Protein AF-A0AA87Z4G4-F1 (afdb_monomer)

Mean predicted aligned error: 20.08 Å

Solvent-accessible surface area (backbone atoms only — not comparable to full-atom values): 5840 Å² total; per-residue (Å²): 135,85,80,82,86,79,51,70,68,58,56,52,52,53,59,63,52,66,76,70,76,77,76,84,78,92,80,84,84,81,80,83,84,75,92,67,76,101,61,82,55,77,88,75,55,83,80,82,77,77,78,81,78,74,78,76,93,66,85,85,73,89,50,63,49,101,84,68,47,79,56,78,81,74,82,87,128

Structure (mmCIF, N/CA/C/O backbone):
data_AF-A0AA87Z4G4-F1
#
_entry.id   AF-A0AA87Z4G4-F1
#
loop_
_atom_site.group_PDB
_atom_site.id
_atom_site.type_symbol
_atom_site.label_atom_id
_atom_site.label_alt_id
_atom_site.label_comp_id
_atom_site.label_asym_id
_atom_site.label_entity_id
_atom_site.label_seq_id
_atom_site.pdbx_PDB_ins_code
_atom_site.Cartn_x
_atom_site.Cartn_y
_atom_site.Cartn_z
_atom_site.occupancy
_atom_site.B_iso_or_equiv
_atom_site.auth_seq_id
_atom_site.auth_comp_id
_atom_site.auth_asym_id
_atom_site.auth_atom_id
_atom_site.pdbx_PDB_model_num
ATOM 1 N N . MET A 1 1 ? 20.250 9.915 -75.794 1.00 44.44 1 MET A N 1
ATOM 2 C CA . MET A 1 1 ? 19.452 9.368 -74.674 1.00 44.44 1 MET A CA 1
ATOM 3 C C . MET A 1 1 ? 19.091 10.558 -73.807 1.00 44.44 1 MET A C 1
ATOM 5 O O . MET A 1 1 ? 19.974 11.105 -73.164 1.00 44.44 1 MET A O 1
ATOM 9 N N . ASN A 1 2 ? 17.857 11.048 -73.899 1.00 45.09 2 ASN A N 1
ATOM 10 C CA . ASN A 1 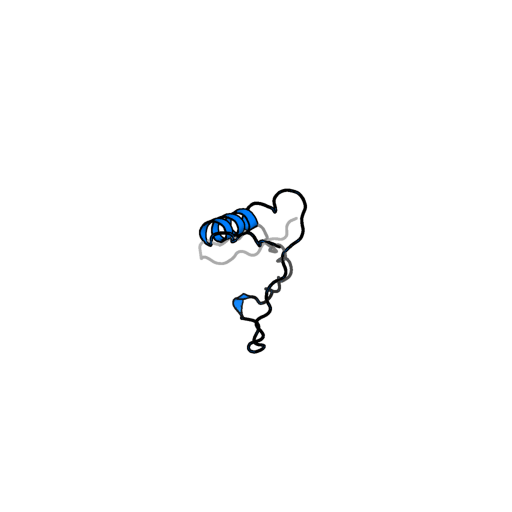2 ? 17.458 12.287 -73.231 1.00 45.09 2 ASN A CA 1
ATOM 11 C C . ASN A 1 2 ? 16.819 11.903 -71.892 1.00 45.09 2 ASN A C 1
ATOM 13 O O . ASN A 1 2 ? 15.739 11.317 -71.882 1.00 45.09 2 ASN A O 1
ATOM 17 N N . GLY A 1 3 ? 17.516 12.153 -70.783 1.00 54.84 3 GLY A N 1
ATOM 18 C CA . GLY A 1 3 ? 16.994 11.899 -69.440 1.00 54.84 3 GLY A CA 1
ATOM 19 C C . GLY A 1 3 ? 15.927 12.929 -69.081 1.00 54.84 3 GLY A C 1
ATOM 20 O O . GLY A 1 3 ? 16.172 14.131 -69.174 1.00 54.84 3 GLY A O 1
ATOM 21 N N . ALA A 1 4 ? 14.735 12.472 -68.700 1.00 68.81 4 ALA A N 1
ATOM 22 C CA . ALA A 1 4 ? 13.680 13.357 -68.223 1.00 68.81 4 ALA A CA 1
ATOM 23 C C . ALA A 1 4 ? 14.075 13.964 -66.864 1.00 68.81 4 ALA A C 1
ATOM 25 O O . ALA A 1 4 ? 14.353 13.242 -65.908 1.00 68.81 4 ALA A O 1
ATOM 26 N N . SER A 1 5 ? 14.093 15.296 -66.785 1.00 73.94 5 SER A N 1
ATOM 27 C CA . SER A 1 5 ? 14.279 16.054 -65.544 1.00 73.94 5 SER A CA 1
ATOM 28 C C . SER A 1 5 ? 12.963 16.061 -64.761 1.00 73.94 5 SER A C 1
ATOM 30 O O . SER A 1 5 ? 12.001 16.721 -65.155 1.00 73.94 5 SER A O 1
ATOM 32 N N . ILE A 1 6 ? 12.893 15.281 -63.683 1.00 72.69 6 ILE A N 1
ATOM 33 C CA . ILE A 1 6 ? 11.757 15.292 -62.753 1.00 72.69 6 ILE A CA 1
ATOM 34 C C . ILE A 1 6 ? 11.877 16.484 -61.802 1.00 72.69 6 ILE A C 1
ATOM 36 O O . ILE A 1 6 ? 12.932 16.736 -61.224 1.00 72.69 6 ILE A O 1
ATOM 40 N N . SER A 1 7 ? 10.790 17.239 -61.643 1.00 76.00 7 SER A N 1
ATOM 41 C CA . SER A 1 7 ? 10.794 18.445 -60.817 1.00 76.00 7 SER A CA 1
ATOM 42 C C . SER A 1 7 ? 10.833 18.110 -59.322 1.00 76.00 7 SER A C 1
ATOM 44 O O . SER A 1 7 ? 10.253 17.125 -58.862 1.00 76.00 7 SER A O 1
ATOM 46 N N . THR A 1 8 ? 11.463 18.976 -58.528 1.00 71.25 8 THR A N 1
ATOM 47 C CA . THR A 1 8 ? 11.545 18.836 -57.063 1.00 71.25 8 THR A CA 1
ATOM 48 C C . THR A 1 8 ? 10.166 18.746 -56.402 1.00 71.25 8 THR A C 1
ATOM 50 O O . THR A 1 8 ? 9.989 18.022 -55.425 1.00 71.25 8 THR A O 1
ATOM 53 N N . GLY A 1 9 ? 9.157 19.424 -56.962 1.00 70.88 9 GLY A N 1
ATOM 54 C CA . GLY A 1 9 ? 7.770 19.320 -56.500 1.00 70.88 9 GLY A CA 1
ATOM 55 C C . GLY A 1 9 ? 7.189 17.915 -56.685 1.00 70.88 9 GLY A C 1
ATOM 56 O O . GLY A 1 9 ? 6.552 17.398 -55.769 1.00 70.88 9 GLY A O 1
ATOM 57 N N . ALA A 1 10 ? 7.476 17.263 -57.819 1.00 71.44 10 ALA A N 1
ATOM 58 C CA . ALA A 1 10 ? 7.060 15.884 -58.071 1.00 71.44 10 ALA A CA 1
ATOM 59 C C . ALA A 1 10 ? 7.745 14.901 -57.106 1.00 71.44 10 ALA A C 1
ATOM 61 O O . ALA A 1 10 ? 7.084 14.026 -56.549 1.00 71.44 10 ALA A O 1
ATOM 62 N N . LEU A 1 11 ? 9.038 15.098 -56.826 1.00 69.56 11 LEU A N 1
ATOM 63 C CA . LEU A 1 11 ? 9.772 14.316 -55.822 1.00 69.56 11 LEU A CA 1
ATOM 64 C C . LEU A 1 11 ? 9.172 14.468 -54.412 1.00 69.56 11 LEU A C 1
ATOM 66 O O . LEU A 1 11 ? 9.046 13.488 -53.677 1.00 69.56 11 LEU A O 1
ATOM 70 N N . SER A 1 12 ? 8.743 15.679 -54.050 1.00 67.38 12 SER A N 1
ATOM 71 C CA . SER A 1 12 ? 8.130 15.961 -52.746 1.00 67.38 12 SER A CA 1
ATOM 72 C C . SER A 1 12 ? 6.756 15.291 -52.588 1.00 67.38 12 SER A C 1
ATOM 74 O O . SER A 1 12 ? 6.452 14.707 -51.546 1.00 67.38 12 SER A O 1
ATOM 76 N N . MET A 1 13 ? 5.943 15.278 -53.653 1.00 69.44 13 MET A N 1
ATOM 77 C CA . MET A 1 13 ? 4.649 14.584 -53.658 1.00 69.44 13 MET A CA 1
ATOM 78 C C . MET A 1 13 ? 4.808 13.059 -53.558 1.00 69.44 13 MET A C 1
ATOM 80 O O . MET A 1 13 ? 4.061 12.423 -52.817 1.00 69.44 13 MET A O 1
ATOM 84 N N . VAL A 1 14 ? 5.819 12.472 -54.212 1.00 67.88 14 VAL A N 1
ATOM 85 C CA . VAL A 1 14 ? 6.144 11.037 -54.078 1.00 67.88 14 VAL A CA 1
ATOM 86 C C . VAL A 1 14 ? 6.521 10.686 -52.635 1.00 67.88 14 VAL A C 1
ATOM 88 O O . VAL A 1 14 ? 6.060 9.672 -52.108 1.00 67.88 14 VAL A O 1
ATOM 91 N N . LYS A 1 15 ? 7.277 11.550 -51.943 1.00 65.38 15 LYS A N 1
ATOM 92 C CA . LYS A 1 15 ? 7.637 11.316 -50.537 1.00 65.38 15 LYS A CA 1
ATOM 93 C C . LYS A 1 15 ? 6.429 11.368 -49.597 1.00 65.38 15 LYS A C 1
ATOM 95 O O . LYS A 1 15 ? 6.395 10.596 -48.648 1.00 65.38 15 LYS A O 1
ATOM 100 N N . MET A 1 16 ? 5.414 12.184 -49.890 1.00 63.84 16 MET A N 1
ATOM 101 C CA . MET A 1 16 ? 4.145 12.227 -49.140 1.00 63.84 16 MET A CA 1
ATOM 102 C C . MET A 1 16 ? 3.247 11.004 -49.406 1.00 63.84 16 MET A C 1
ATOM 104 O O . MET A 1 16 ? 2.461 10.612 -48.544 1.00 63.84 16 MET A O 1
ATOM 108 N N . MET A 1 17 ? 3.380 10.358 -50.571 1.00 58.78 17 MET A N 1
ATOM 109 C CA . MET A 1 17 ? 2.686 9.097 -50.880 1.00 58.78 17 MET A CA 1
ATOM 110 C C . MET A 1 17 ? 3.354 7.871 -50.245 1.00 58.78 17 MET A C 1
ATOM 112 O O . MET A 1 17 ? 2.690 6.855 -50.039 1.00 58.78 17 MET A O 1
ATOM 116 N N . SER A 1 18 ? 4.626 7.989 -49.850 1.00 57.16 18 SER A N 1
ATOM 117 C CA . SER A 1 18 ? 5.384 6.924 -49.182 1.00 57.16 18 SER A CA 1
ATOM 118 C C . SER A 1 18 ? 4.884 6.587 -47.770 1.00 57.16 18 SER A C 1
ATOM 120 O O . SER A 1 18 ? 5.217 5.523 -47.266 1.00 57.16 18 SER A O 1
ATO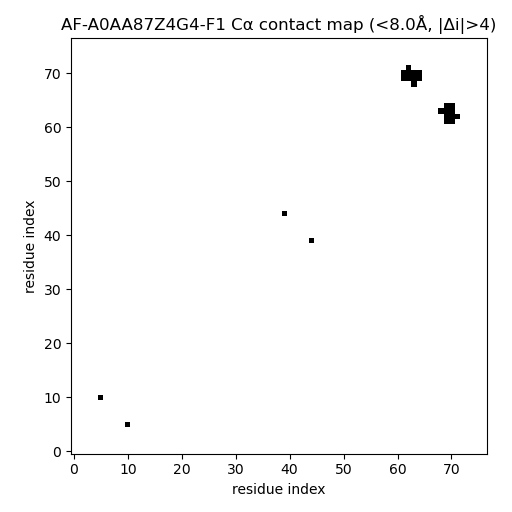M 122 N N . TRP A 1 19 ? 4.071 7.444 -47.140 1.00 53.91 19 TRP A N 1
ATOM 123 C CA . TRP A 1 19 ? 3.525 7.210 -45.791 1.00 53.91 19 TRP A CA 1
ATOM 124 C C . TRP A 1 19 ? 2.089 6.657 -45.803 1.00 53.91 19 TRP A C 1
ATOM 126 O O . TRP A 1 19 ? 1.564 6.286 -44.760 1.00 53.91 19 TRP A O 1
ATOM 136 N N . ARG A 1 20 ? 1.427 6.587 -46.972 1.00 52.22 20 ARG A N 1
ATOM 137 C CA . ARG A 1 20 ? 0.062 6.029 -47.116 1.00 52.22 20 ARG A CA 1
ATOM 138 C C . ARG A 1 20 ? 0.023 4.582 -47.610 1.00 52.22 20 ARG A C 1
ATOM 140 O O . ARG A 1 20 ? -1.064 4.033 -47.767 1.00 52.22 20 ARG A O 1
ATOM 147 N N . LYS A 1 21 ? 1.172 3.956 -47.866 1.00 51.31 21 LYS A N 1
ATOM 148 C CA . LYS A 1 21 ? 1.272 2.610 -48.450 1.00 51.31 21 LYS A CA 1
ATOM 149 C C . LYS A 1 21 ? 1.856 1.604 -47.451 1.00 51.31 21 LYS A C 1
ATOM 151 O O . LYS A 1 21 ? 2.816 0.928 -47.774 1.00 51.31 21 LYS A O 1
ATOM 156 N N . LEU A 1 22 ? 1.256 1.530 -46.264 1.00 47.28 22 LEU A N 1
ATOM 157 C CA . LEU A 1 22 ? 1.292 0.380 -45.348 1.00 47.28 22 LEU A CA 1
ATOM 158 C C . LEU A 1 22 ? -0.029 0.378 -44.552 1.00 47.28 22 LEU A C 1
ATOM 160 O O . LEU A 1 22 ? -0.094 0.624 -43.354 1.00 47.28 22 LEU A O 1
ATOM 164 N N . GLN A 1 23 ? -1.131 0.190 -45.276 1.00 49.91 23 GLN A N 1
ATOM 165 C CA . GLN A 1 23 ? -2.331 -0.447 -44.743 1.00 49.91 23 GLN A CA 1
ATOM 166 C C . GLN A 1 23 ? -2.670 -1.568 -45.725 1.00 49.91 23 GLN A C 1
ATOM 168 O O . GLN A 1 23 ? -2.792 -1.310 -46.923 1.00 49.91 23 GLN A O 1
ATOM 173 N N . ALA A 1 24 ? -2.810 -2.773 -45.176 1.00 51.88 24 ALA A N 1
ATOM 174 C CA . ALA A 1 24 ? -2.877 -4.083 -45.823 1.00 51.88 24 ALA A CA 1
ATOM 175 C C . ALA A 1 24 ? -1.505 -4.700 -46.157 1.00 51.88 24 ALA A C 1
ATOM 177 O O . ALA A 1 24 ? -0.914 -4.430 -47.196 1.00 51.88 24 ALA A O 1
ATOM 178 N N . ASP A 1 25 ? -1.109 -5.595 -45.256 1.00 50.81 25 ASP A N 1
ATOM 179 C CA . ASP A 1 25 ? 0.028 -6.518 -45.260 1.00 50.81 25 ASP A CA 1
ATOM 180 C C . ASP A 1 25 ? 1.329 -5.978 -44.652 1.00 50.81 25 ASP A C 1
ATOM 182 O O . ASP A 1 25 ? 1.854 -4.939 -45.045 1.00 50.81 25 ASP A O 1
ATOM 186 N N . GLY A 1 26 ? 1.726 -6.619 -43.553 1.00 51.19 26 GLY A N 1
ATOM 187 C CA . GLY A 1 26 ? 2.519 -6.017 -42.492 1.00 51.19 26 GLY A CA 1
ATOM 188 C C . GLY A 1 26 ? 3.996 -6.347 -42.556 1.00 51.19 26 GLY A C 1
ATOM 189 O O . GLY A 1 26 ? 4.343 -7.514 -42.488 1.00 51.19 26 GLY A O 1
ATOM 190 N N . GLU A 1 27 ? 4.846 -5.319 -42.569 1.00 51.22 27 GLU A N 1
ATOM 191 C CA . GLU A 1 27 ? 6.288 -5.410 -42.320 1.00 51.22 27 GLU A CA 1
ATOM 192 C C . GLU A 1 27 ? 6.764 -4.061 -41.734 1.00 51.22 27 GLU A C 1
ATOM 194 O O . GLU A 1 27 ? 6.511 -2.999 -42.306 1.00 51.22 27 GLU A O 1
ATOM 199 N N . ASP A 1 28 ? 7.373 -4.107 -40.549 1.00 47.62 28 ASP A N 1
ATOM 200 C CA . ASP A 1 28 ? 7.753 -2.984 -39.674 1.00 47.62 28 ASP A CA 1
ATOM 201 C C . ASP A 1 28 ? 9.099 -2.364 -40.133 1.00 47.62 28 ASP A C 1
ATOM 203 O O . ASP A 1 28 ? 10.077 -3.109 -40.263 1.00 47.62 28 ASP A O 1
ATOM 207 N N . PRO A 1 29 ? 9.212 -1.052 -40.444 1.00 49.91 29 PRO A N 1
ATOM 208 C CA . PRO A 1 29 ? 10.460 -0.485 -40.949 1.00 49.91 29 PRO A CA 1
ATOM 209 C C . PRO A 1 29 ? 11.489 -0.293 -39.827 1.00 49.91 29 PRO A C 1
ATOM 211 O O . PRO A 1 29 ? 11.272 0.460 -38.881 1.00 49.91 29 PRO A O 1
ATOM 214 N N . ALA A 1 30 ? 12.631 -0.963 -39.995 1.00 54.34 30 ALA A N 1
ATOM 215 C CA . ALA A 1 30 ? 13.776 -0.972 -39.094 1.00 54.34 30 ALA A CA 1
ATOM 216 C C . ALA A 1 30 ? 14.216 0.429 -38.625 1.00 54.34 30 ALA A C 1
ATOM 218 O O . ALA A 1 30 ? 14.526 1.319 -39.421 1.00 54.34 30 ALA A O 1
ATOM 219 N N . ASP A 1 31 ? 14.256 0.540 -37.301 1.00 51.34 31 ASP A N 1
ATOM 220 C CA . ASP A 1 31 ? 14.736 1.637 -36.470 1.00 51.34 31 ASP A CA 1
ATOM 221 C C . ASP A 1 31 ? 16.208 1.970 -36.787 1.00 51.34 31 ASP A C 1
ATOM 223 O O . ASP A 1 31 ? 17.063 1.085 -36.876 1.00 51.34 31 ASP A O 1
ATOM 227 N N . HIS A 1 32 ? 16.504 3.249 -37.013 1.00 51.91 32 HIS A N 1
ATOM 228 C CA . HIS A 1 32 ? 17.846 3.740 -37.325 1.00 51.91 32 HIS A CA 1
ATOM 229 C C . HIS A 1 32 ? 18.637 3.890 -36.016 1.00 51.91 32 HIS A C 1
ATOM 231 O O . HIS A 1 32 ? 18.531 4.909 -35.336 1.00 51.91 32 HIS A O 1
ATOM 237 N N . ASP A 1 33 ? 19.427 2.866 -35.689 1.00 51.06 33 ASP A N 1
ATOM 238 C CA . ASP A 1 33 ? 20.337 2.784 -34.537 1.00 51.06 33 ASP A CA 1
ATOM 239 C C . ASP A 1 33 ? 21.441 3.862 -34.604 1.00 51.06 33 ASP A C 1
ATOM 241 O O . ASP A 1 33 ? 22.483 3.690 -35.241 1.00 51.06 33 ASP A O 1
ATOM 245 N N . ASP A 1 34 ? 21.186 5.013 -33.974 1.00 53.22 34 ASP A N 1
ATOM 246 C CA . ASP A 1 34 ? 22.202 6.015 -33.645 1.00 53.22 34 ASP A CA 1
ATOM 247 C C . ASP A 1 34 ? 22.969 5.549 -32.398 1.00 53.22 34 ASP A C 1
ATOM 249 O O . ASP A 1 34 ? 22.536 5.730 -31.258 1.00 53.22 34 ASP A O 1
ATOM 253 N N . GLN A 1 35 ? 24.114 4.906 -32.638 1.00 58.72 35 GLN A N 1
ATOM 254 C CA . GLN A 1 35 ? 25.094 4.526 -31.624 1.00 58.72 35 GLN A CA 1
ATOM 255 C C . GLN A 1 35 ? 25.672 5.769 -30.933 1.00 58.72 35 GLN A C 1
ATOM 257 O O . GLN A 1 35 ? 26.760 6.241 -31.268 1.00 58.72 35 GLN A O 1
ATOM 262 N N . THR A 1 36 ? 24.997 6.262 -29.897 1.00 52.22 36 THR A N 1
ATOM 263 C CA . THR A 1 36 ? 25.624 7.116 -28.888 1.00 52.22 36 THR A CA 1
ATOM 264 C C . THR A 1 36 ? 25.347 6.555 -27.500 1.00 52.22 36 THR A C 1
ATOM 266 O O . THR A 1 36 ? 24.219 6.484 -27.039 1.00 52.22 36 THR A O 1
ATOM 269 N N . SER A 1 37 ? 26.429 6.122 -26.853 1.00 53.75 37 SER A N 1
ATOM 270 C CA . SER A 1 37 ? 26.548 5.866 -25.418 1.00 53.75 37 SER A CA 1
ATOM 271 C C . SER A 1 37 ? 25.444 5.006 -24.791 1.00 53.75 37 SER A C 1
ATOM 273 O O . SER A 1 37 ? 24.412 5.485 -24.340 1.00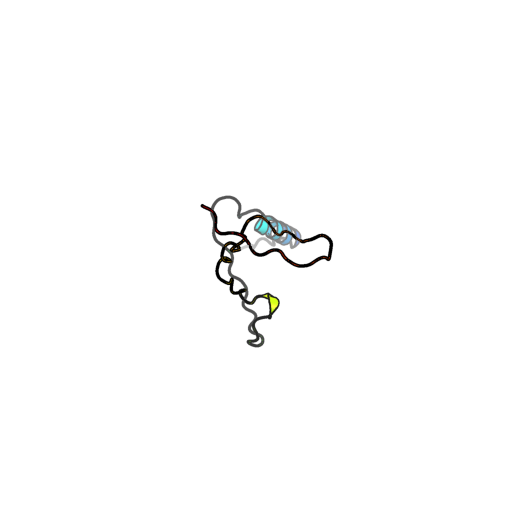 53.75 37 SER A O 1
ATOM 275 N N . SER A 1 38 ? 25.766 3.721 -24.695 1.00 59.00 38 SER A N 1
ATOM 276 C CA . SER A 1 38 ? 25.196 2.644 -23.882 1.00 59.00 38 SER A CA 1
ATOM 277 C C . SER A 1 38 ? 24.807 3.015 -22.436 1.00 59.00 38 SER A C 1
ATOM 279 O O . SER A 1 38 ? 25.363 2.497 -21.470 1.00 59.00 38 SER A O 1
ATOM 281 N N . GLU A 1 39 ? 23.802 3.866 -22.289 1.00 62.62 39 GLU A N 1
ATOM 282 C CA . GLU A 1 39 ? 22.991 4.053 -21.096 1.00 62.62 39 GLU A CA 1
ATOM 283 C C . GLU A 1 39 ? 21.540 4.012 -21.568 1.00 62.62 39 GLU A C 1
ATOM 285 O O . GLU A 1 39 ? 20.941 5.033 -21.887 1.00 62.62 39 GLU A O 1
ATOM 290 N N . GLU A 1 40 ? 20.993 2.801 -21.679 1.00 70.62 40 GLU A N 1
ATOM 291 C CA . GLU A 1 40 ? 19.579 2.580 -21.977 1.00 70.62 40 GLU A CA 1
ATOM 292 C C . GLU A 1 40 ? 18.730 3.518 -21.107 1.00 70.62 40 GLU A C 1
ATOM 294 O O . GLU A 1 40 ? 18.748 3.431 -19.870 1.00 70.62 40 GLU A O 1
ATOM 299 N N . GLU A 1 41 ? 18.064 4.472 -21.762 1.00 77.44 41 GLU A N 1
ATOM 300 C CA . GLU A 1 41 ? 17.371 5.571 -21.102 1.00 77.44 41 GLU A CA 1
ATOM 301 C C . GLU A 1 41 ? 16.435 4.997 -20.032 1.00 77.44 41 GLU A C 1
ATOM 303 O O . GLU A 1 41 ? 15.653 4.084 -20.295 1.00 77.44 41 GLU A O 1
ATOM 308 N N . VAL A 1 42 ? 16.520 5.496 -18.795 1.00 77.25 42 VAL A N 1
ATOM 309 C CA . VAL A 1 42 ? 15.894 4.848 -17.621 1.00 77.25 42 VAL A CA 1
ATOM 310 C C . VAL A 1 42 ? 14.388 4.612 -17.799 1.00 77.25 42 VAL A C 1
ATOM 312 O O . VAL A 1 42 ? 13.850 3.639 -17.276 1.00 77.25 42 VAL A O 1
ATOM 315 N N . TRP A 1 43 ? 13.717 5.468 -18.570 1.00 81.31 43 TRP A N 1
ATOM 316 C CA . TRP A 1 43 ? 12.285 5.392 -18.861 1.00 81.31 43 TRP A CA 1
ATOM 317 C C . TRP A 1 43 ? 11.904 4.311 -19.889 1.00 81.31 43 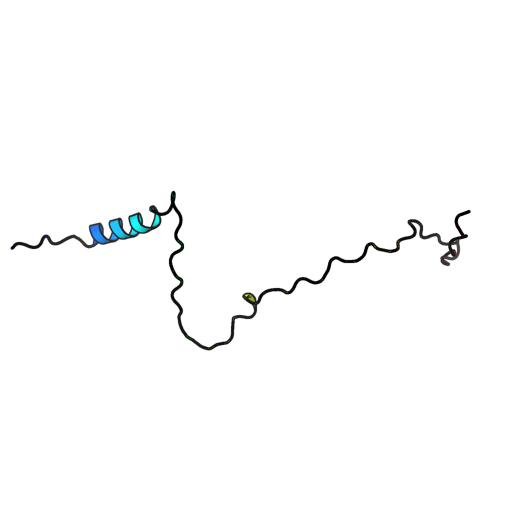TRP A C 1
ATOM 319 O O . TRP A 1 43 ? 10.728 3.967 -19.989 1.00 81.31 43 TRP A O 1
ATOM 329 N N . ARG A 1 44 ? 12.872 3.747 -20.620 1.00 81.75 44 ARG A N 1
ATOM 330 C CA . ARG A 1 44 ? 12.687 2.621 -21.554 1.00 81.75 44 ARG A CA 1
ATOM 331 C C . ARG A 1 44 ? 12.909 1.260 -20.905 1.00 81.75 44 ARG A C 1
ATOM 333 O O . ARG A 1 44 ? 12.646 0.233 -21.525 1.00 81.75 44 ARG A O 1
ATOM 340 N N . LYS A 1 45 ? 13.369 1.235 -19.653 1.00 86.06 45 LYS A N 1
ATOM 341 C CA . LYS A 1 45 ? 13.637 -0.010 -18.937 1.00 86.06 45 LYS A CA 1
ATOM 342 C C . LYS A 1 45 ? 12.339 -0.755 -18.653 1.00 86.06 45 LYS A C 1
ATOM 344 O O . LYS A 1 45 ? 11.339 -0.180 -18.223 1.00 86.06 45 LYS A O 1
ATOM 349 N N . THR A 1 46 ? 12.377 -2.067 -18.854 1.00 88.19 46 THR A N 1
ATOM 350 C CA . THR A 1 46 ? 11.237 -2.938 -18.564 1.00 88.19 46 THR A CA 1
ATOM 351 C C . THR A 1 46 ? 10.913 -2.898 -17.071 1.00 88.19 46 THR A C 1
ATOM 353 O O . THR A 1 46 ? 11.742 -3.251 -16.233 1.00 88.19 46 THR A O 1
ATOM 356 N N . ILE A 1 47 ? 9.686 -2.497 -16.729 1.00 88.31 47 ILE A N 1
ATOM 357 C CA . ILE A 1 47 ? 9.200 -2.540 -15.347 1.00 88.31 47 ILE A CA 1
ATOM 358 C C . ILE A 1 47 ? 8.901 -3.996 -14.986 1.00 88.31 47 ILE A C 1
ATOM 360 O O . ILE A 1 47 ? 7.957 -4.598 -15.506 1.00 88.31 47 ILE A O 1
ATOM 364 N N . ILE A 1 48 ? 9.688 -4.553 -14.066 1.00 90.31 48 ILE A N 1
ATOM 365 C CA . ILE A 1 48 ? 9.445 -5.888 -13.520 1.00 90.31 48 ILE A CA 1
ATOM 366 C C . ILE A 1 48 ? 8.145 -5.845 -12.718 1.00 90.31 48 ILE A C 1
ATOM 368 O O . ILE A 1 48 ? 8.005 -5.085 -11.759 1.00 90.31 48 ILE A O 1
ATOM 372 N N . ARG A 1 49 ? 7.180 -6.673 -13.117 1.00 89.75 49 ARG A N 1
ATOM 373 C CA . ARG A 1 49 ? 5.941 -6.854 -12.362 1.00 89.75 49 ARG A CA 1
ATOM 374 C C . ARG A 1 49 ? 6.187 -7.873 -11.257 1.00 89.75 49 ARG A C 1
ATOM 376 O O . ARG A 1 49 ? 6.708 -8.952 -11.522 1.00 89.75 49 ARG A O 1
ATOM 383 N N . GLY A 1 50 ? 5.798 -7.526 -10.034 1.00 93.38 50 GLY A N 1
A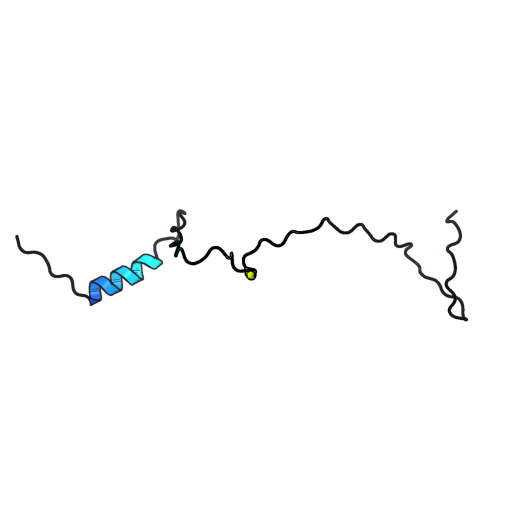TOM 384 C CA . GLY A 1 50 ? 5.726 -8.491 -8.941 1.00 93.38 50 GLY A CA 1
ATOM 385 C C . GLY A 1 50 ? 4.620 -9.525 -9.164 1.00 93.38 50 GLY A C 1
ATOM 386 O O . GLY A 1 50 ? 3.823 -9.433 -10.103 1.00 93.38 50 GLY A O 1
ATOM 387 N N . GLU A 1 51 ? 4.558 -10.506 -8.272 1.00 94.12 51 GLU A N 1
ATOM 388 C CA . GLU A 1 51 ? 3.458 -11.466 -8.239 1.00 94.12 51 GLU A CA 1
ATOM 389 C C . GLU A 1 51 ? 2.126 -10.794 -7.879 1.00 94.12 51 GLU A C 1
ATOM 391 O O . GLU A 1 51 ? 2.071 -9.665 -7.381 1.00 94.12 51 GLU A O 1
ATOM 396 N N . ARG A 1 52 ? 1.021 -11.511 -8.108 1.00 90.50 52 ARG A N 1
ATOM 397 C CA . ARG A 1 52 ? -0.283 -11.064 -7.615 1.00 90.50 52 ARG A CA 1
ATOM 398 C C . ARG A 1 52 ? -0.251 -11.009 -6.093 1.00 90.50 52 ARG A C 1
ATOM 400 O O . ARG A 1 52 ? 0.164 -11.967 -5.441 1.00 90.50 52 ARG A O 1
ATOM 407 N N . CYS A 1 53 ? -0.759 -9.912 -5.538 1.00 88.38 53 CYS A N 1
ATOM 408 C CA . CYS A 1 53 ? -1.007 -9.819 -4.109 1.00 88.38 53 CYS A CA 1
ATOM 409 C C . CYS A 1 53 ? -1.883 -10.993 -3.661 1.00 88.38 53 CYS A C 1
ATOM 411 O O . CYS A 1 53 ? -2.852 -11.358 -4.335 1.00 88.38 53 CYS A O 1
ATOM 413 N N . ARG A 1 54 ? -1.544 -11.571 -2.507 1.00 86.56 54 ARG A N 1
ATOM 414 C CA . ARG A 1 54 ? -2.416 -12.549 -1.859 1.00 86.56 54 ARG A CA 1
ATOM 415 C C . ARG A 1 54 ? -3.728 -11.858 -1.477 1.00 86.56 54 ARG A C 1
ATOM 417 O O . ARG A 1 54 ? -3.693 -10.677 -1.116 1.00 86.56 54 ARG A O 1
ATOM 424 N N . PRO A 1 55 ? -4.869 -12.563 -1.537 1.00 88.00 55 PRO A N 1
ATOM 425 C CA . PRO A 1 55 ? -6.091 -12.078 -0.916 1.00 88.00 55 PRO A CA 1
ATOM 426 C C . PRO A 1 55 ? -5.805 -11.696 0.536 1.00 88.00 55 PRO A C 1
ATOM 428 O O . PRO A 1 55 ? -5.069 -12.406 1.227 1.00 88.00 55 PRO A O 1
ATOM 431 N N . LEU A 1 56 ? -6.355 -10.565 0.980 1.00 80.19 56 LEU A N 1
ATOM 432 C CA . LEU A 1 56 ? -6.268 -10.182 2.383 1.00 80.19 56 LEU A CA 1
ATOM 433 C C . LEU A 1 56 ? -6.905 -11.305 3.210 1.00 80.19 56 LEU A C 1
ATOM 435 O O . LEU A 1 56 ? -8.028 -11.710 2.902 1.00 80.19 56 LEU A O 1
ATOM 439 N N . ASP A 1 57 ? -6.216 -11.780 4.249 1.00 78.62 57 ASP A N 1
ATOM 440 C CA . ASP A 1 57 ? -6.826 -12.653 5.256 1.00 78.62 57 ASP A CA 1
ATOM 441 C C . ASP A 1 57 ? -7.744 -11.800 6.135 1.00 78.62 57 ASP A C 1
ATOM 443 O O . ASP A 1 57 ? -7.420 -11.391 7.251 1.00 78.62 57 ASP A O 1
ATOM 447 N N . PHE A 1 58 ? -8.854 -11.380 5.529 1.00 76.56 58 PHE A N 1
ATOM 448 C CA . PHE A 1 58 ? -9.798 -10.480 6.144 1.00 76.56 58 PHE A CA 1
ATOM 449 C C . PHE A 1 58 ? -11.003 -11.259 6.615 1.00 76.56 58 PHE A C 1
ATOM 451 O O . PHE A 1 58 ? -11.807 -11.793 5.857 1.00 76.56 58 PHE A O 1
ATOM 458 N N . SER A 1 59 ? -11.148 -11.226 7.923 1.00 70.94 59 SER A N 1
ATOM 459 C CA . SER A 1 59 ? -12.165 -11.916 8.681 1.00 70.94 59 SER A CA 1
ATOM 460 C C . SER A 1 59 ? -13.590 -11.348 8.449 1.00 70.94 59 SER A C 1
ATOM 462 O O . SER A 1 59 ? -14.561 -11.859 9.013 1.00 70.94 59 SER A O 1
ATOM 464 N N . GLY A 1 60 ? -13.734 -10.294 7.634 1.00 76.00 60 GLY A N 1
ATOM 465 C CA . GLY A 1 60 ? -15.008 -9.680 7.246 1.00 76.00 60 GLY A CA 1
ATOM 466 C C . GLY A 1 60 ? -15.593 -8.708 8.275 1.00 76.00 60 GLY A C 1
ATOM 467 O O . GLY A 1 60 ? -16.431 -7.886 7.916 1.00 76.00 60 GLY A O 1
ATOM 468 N N . LYS A 1 61 ? -15.154 -8.767 9.540 1.00 81.69 61 LYS A N 1
ATOM 469 C CA . LYS A 1 61 ? -15.650 -7.914 10.631 1.00 81.69 61 LYS A CA 1
ATOM 470 C C . LYS A 1 61 ? -14.509 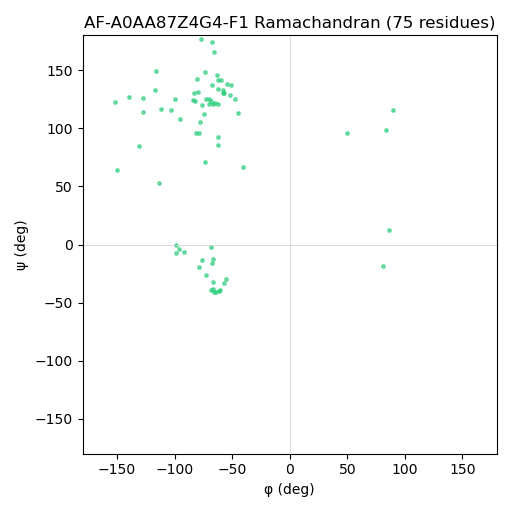-7.456 11.538 1.00 81.69 61 LYS A C 1
ATOM 472 O O . LYS A 1 61 ? -13.755 -8.278 12.051 1.00 81.69 61 LYS A O 1
ATOM 477 N N . ILE A 1 62 ? -14.418 -6.145 11.748 1.00 86.12 62 ILE A N 1
ATOM 478 C CA . ILE A 1 62 ? -13.591 -5.520 12.786 1.00 86.12 62 ILE A CA 1
ATOM 479 C C . ILE A 1 62 ? -14.580 -4.912 13.776 1.00 86.12 62 ILE A C 1
ATOM 481 O O . ILE A 1 62 ? -15.381 -4.063 13.387 1.00 86.12 62 ILE A O 1
ATOM 485 N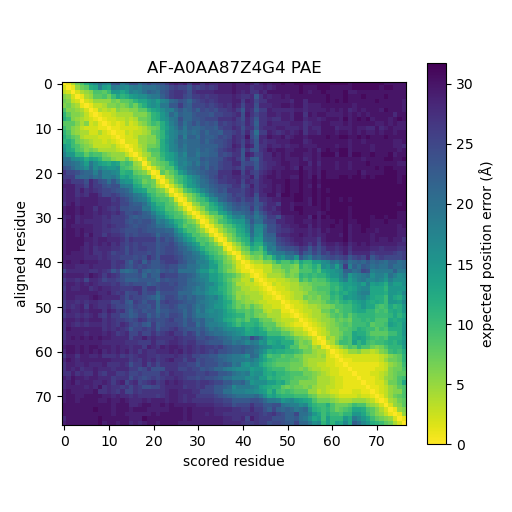 N . VAL A 1 63 ? -14.582 -5.389 15.019 1.00 87.88 63 VAL A N 1
ATOM 486 C CA . VAL A 1 63 ? -15.543 -4.951 16.037 1.00 87.88 63 VAL A CA 1
ATOM 487 C C . VAL A 1 63 ? -14.779 -4.286 17.169 1.00 87.88 63 VAL A C 1
ATOM 489 O O . VAL A 1 63 ? -13.778 -4.827 17.634 1.00 87.88 63 VAL A O 1
ATOM 492 N N . TYR A 1 64 ? -15.258 -3.124 17.599 1.00 92.62 64 TYR A N 1
ATOM 493 C CA . TYR A 1 64 ? -14.706 -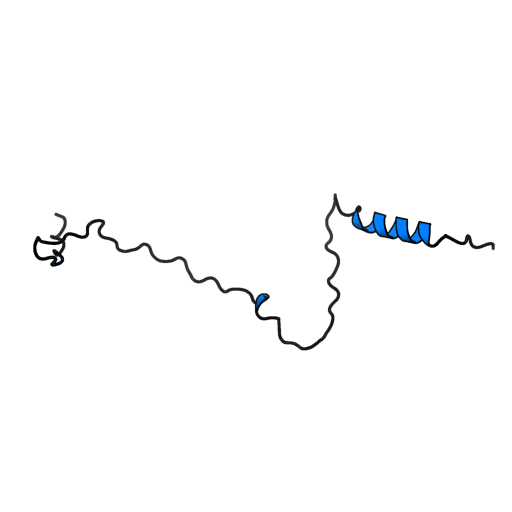2.382 18.725 1.00 92.62 64 TYR A CA 1
ATOM 494 C C . TYR A 1 64 ? -15.732 -2.294 19.852 1.00 92.62 64 TYR A C 1
ATOM 496 O O . TYR A 1 64 ? -16.939 -2.261 19.595 1.00 92.62 64 TYR A O 1
ATOM 504 N N . ASP A 1 65 ? -15.254 -2.252 21.091 1.00 92.62 65 ASP A N 1
ATOM 505 C CA . ASP A 1 65 ? -16.093 -1.928 22.241 1.00 92.62 65 ASP A CA 1
ATOM 506 C C . ASP A 1 65 ? -16.366 -0.412 22.341 1.00 92.62 65 ASP A C 1
ATOM 508 O O . ASP A 1 65 ? -15.863 0.400 21.560 1.00 92.62 65 ASP A O 1
ATOM 512 N N . SER A 1 66 ? -17.179 -0.007 23.320 1.00 96.31 66 SER A N 1
ATOM 513 C CA . SER A 1 66 ? -17.508 1.406 2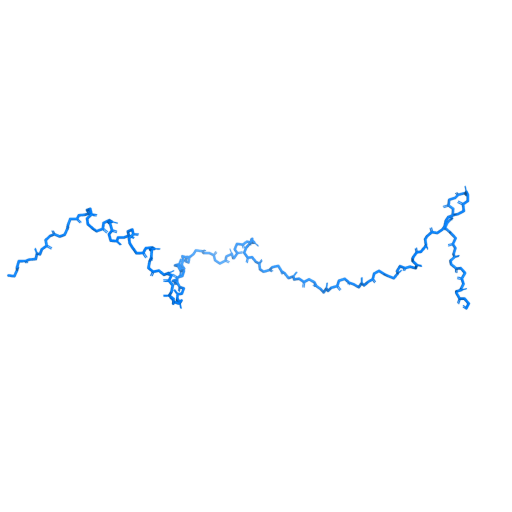3.556 1.00 96.31 66 SER A CA 1
ATOM 514 C C . SER A 1 66 ? -16.323 2.256 24.028 1.00 96.31 66 SER A C 1
ATOM 516 O O . SER A 1 66 ? -16.432 3.480 24.052 1.00 96.31 66 SER A O 1
ATOM 518 N N . GLN A 1 67 ? -15.217 1.625 24.426 1.00 96.38 67 GLN A N 1
ATOM 519 C CA . GLN A 1 67 ? -13.970 2.271 24.831 1.00 96.38 67 GLN A CA 1
ATOM 520 C C . GLN A 1 67 ? -12.957 2.340 23.673 1.00 96.38 67 GLN A C 1
ATOM 522 O O . GLN A 1 67 ? -11.899 2.946 23.825 1.00 96.38 67 GLN A O 1
ATOM 527 N N . GLY A 1 68 ? -13.277 1.755 22.513 1.00 94.00 68 GLY A N 1
ATOM 528 C CA . GLY A 1 68 ? -12.416 1.721 21.334 1.00 94.00 68 GLY A CA 1
ATOM 529 C C . GLY A 1 68 ? -11.409 0.568 21.307 1.00 94.00 68 GLY A C 1
ATOM 530 O O . GLY A 1 68 ? -10.507 0.585 20.471 1.00 94.00 68 GLY A O 1
ATOM 531 N N . ASN A 1 69 ? -11.537 -0.442 22.173 1.00 94.06 69 ASN A N 1
ATOM 532 C CA . ASN A 1 69 ? -10.671 -1.621 22.131 1.00 94.06 69 ASN A CA 1
ATOM 533 C C . ASN A 1 69 ? -11.146 -2.610 21.064 1.00 94.06 69 ASN A C 1
ATOM 535 O O . ASN A 1 69 ? -12.349 -2.810 20.885 1.00 94.06 69 ASN A O 1
ATOM 539 N N . LEU A 1 70 ? -10.200 -3.248 20.369 1.00 90.94 70 LEU A N 1
ATOM 540 C CA . LEU A 1 70 ? -10.494 -4.287 19.383 1.00 90.94 70 LEU A CA 1
ATOM 541 C C . LEU A 1 70 ? -11.008 -5.550 20.087 1.00 90.94 70 LEU A C 1
ATOM 543 O O . LEU A 1 70 ? -10.328 -6.096 20.953 1.00 90.94 70 LEU A O 1
ATOM 547 N N . LEU A 1 71 ? -12.184 -6.032 19.689 1.00 88.12 71 LEU A N 1
ATOM 548 C CA . LEU A 1 71 ? -12.734 -7.293 20.175 1.00 88.12 71 LEU A CA 1
ATOM 549 C C . LEU A 1 71 ? -12.162 -8.459 19.362 1.00 88.12 71 LEU A C 1
ATOM 551 O O . LEU A 1 71 ? -12.290 -8.495 18.134 1.00 88.12 71 LEU A O 1
ATOM 555 N N . GLU A 1 72 ? -11.546 -9.424 20.049 1.00 82.50 72 GLU A N 1
ATOM 556 C CA . GLU A 1 72 ? -11.092 -10.663 19.418 1.00 82.50 72 GLU A CA 1
ATOM 557 C C . GLU A 1 72 ? -12.281 -11.446 18.853 1.00 82.50 72 GLU A C 1
ATOM 559 O O . GLU A 1 72 ? -13.367 -11.506 19.440 1.00 82.50 72 GLU A O 1
ATOM 564 N N . LYS A 1 73 ? -12.084 -12.064 17.684 1.00 70.06 73 LYS A N 1
ATOM 565 C CA . LYS A 1 73 ? -13.089 -12.960 17.116 1.00 70.06 73 LYS A CA 1
ATOM 566 C C . LYS A 1 73 ? -13.259 -14.178 18.022 1.00 70.06 73 LYS A C 1
ATOM 568 O O . LYS A 1 73 ? -12.319 -14.943 18.211 1.00 70.06 73 LYS A O 1
ATOM 573 N N . SER A 1 74 ? -14.479 -14.403 18.501 1.00 62.06 74 SER A N 1
ATOM 574 C CA . SER A 1 74 ? -14.884 -15.713 19.015 1.00 62.06 74 SER A CA 1
ATOM 575 C C . SER A 1 74 ? -14.754 -16.766 17.901 1.00 62.06 74 SER A C 1
ATOM 577 O O . SER A 1 74 ? -15.080 -16.434 16.756 1.00 62.06 74 SER A O 1
ATOM 579 N N . PRO A 1 75 ? -14.314 -18.006 18.192 1.00 63.25 75 PRO A N 1
ATOM 580 C CA . PRO A 1 75 ? -14.254 -19.061 17.184 1.00 63.25 75 PRO A CA 1
ATOM 581 C C . PRO A 1 75 ? -15.642 -19.289 16.575 1.00 63.25 75 PRO A C 1
ATOM 583 O O . PRO A 1 75 ? -16.640 -19.348 17.297 1.00 63.25 75 PRO A O 1
ATOM 586 N N . ASP A 1 76 ? -15.698 -19.360 15.245 1.00 63.09 76 ASP A N 1
ATOM 587 C CA . ASP A 1 76 ? -16.919 -19.698 14.517 1.00 63.09 76 ASP A CA 1
ATOM 588 C C . ASP A 1 76 ? -17.221 -21.191 14.785 1.00 63.09 76 ASP A C 1
ATOM 590 O O . ASP A 1 76 ? -16.355 -22.046 14.581 1.00 63.09 76 ASP A O 1
ATOM 594 N N . HIS A 1 77 ? -18.403 -21.468 15.346 1.00 53.59 77 HIS A N 1
ATOM 595 C CA . HIS A 1 77 ? -18.856 -22.791 15.797 1.00 53.59 77 HIS A CA 1
ATOM 596 C C . HIS A 1 77 ? -19.355 -23.675 14.651 1.00 53.59 77 HIS A C 1
ATOM 598 O O . HIS A 1 77 ? -19.992 -23.126 13.723 1.00 53.59 77 HIS A O 1
#

Foldseek 3Di:
DDDDDDDPVNVVVVVVVVVVPPDPDDDDDDDDDPDDDPDPPPVPDDDDDDDDDDPPPDPPDFDADPVGDTDDDDDDD

Organism: Ficus carica (NCBI:txid3494)

Secondary structure (DSSP, 8-state):
-------HHHHHHHHHHTTS--SSS--PPPP------S---GGGS-----PPPPPP---S---B-TTSPBPPPPPP-

Radius of gyration: 33.52 Å; Cα contacts (8 Å, |Δi|>4): 12; chains: 1; bounding box: 45×42×100 Å

pLDDT: mean 70.44, std 15.7, range [44.44, 96.38]

Sequence (77 aa):
MNGASISTGALSMVKMMSWRKLQADGEDPADHDDQTSSEEEVWRKTIIRGERCRPLDFSGKIVYDSQGNLLEKSPDH